Protein AF-A0A2R7KZQ7-F1 (afdb_monomer)

pLDDT: mean 85.77, std 11.42, range [44.75, 95.06]

Secondary structure (DSSP, 8-state):
-GGG-HHHHHHHHHHHHHHHHHHHHHHHH---HHHHT-GGGGTS-THHHHHHHHHHTT-HHHHHHHHHHHHHHHHHHHHHHTTSTTHHHHHHHHHHHHHHHHHHHHHHS-------

Solvent-accessible surface area (backbone atoms only — not comparable to full-atom values): 6361 Å² total; per-residue (Å²): 128,77,90,75,43,72,61,56,53,50,52,53,44,46,55,37,12,52,54,12,43,48,49,53,52,50,23,72,70,39,91,46,64,74,50,60,65,45,66,61,44,49,73,22,24,50,66,42,48,55,35,51,50,28,55,72,70,66,36,38,70,58,26,23,51,46,29,50,53,50,50,51,34,42,51,55,42,51,64,70,32,71,87,41,93,60,38,74,76,48,43,65,56,52,53,52,51,51,55,48,34,52,50,52,24,63,75,30,49,74,81,74,81,79,85,125

Sequence (116 aa):
VLAHNKIVDKIYLLILSLIGVFFVIVGFYSLHQELAMNYNVLLFSPLLLILIFFSIAKNKRWTYRFAVIHLIFLIVYTIFLINKAHFFIVLPMIITSGFVLVRVAIRNKKRIPIII

Nearest PDB structures (foldseek):
  7dgu-assembly1_A  TM=5.463E-01  e=4.644E+00  Escherichia coli 'BL21-Gold(DE3)pLysS AG'
  2w2u-assembly1_A  TM=5.395E-01  e=7.614E+00  Sulfolobus acidocaldarius

Foldseek 3Di:
DVVPDPVVLLVLLVVLLVVLVVLVVVLVVDPDVCSVPPLCCLLSPVLSVVLSVCVVVVPLVVVLVSLVVSLVSLVVSLVVCVPPPCNVVCVVSSVSSNVSSVVSNVVSPPPPPPPD

Structure (mmCIF, N/CA/C/O backbone):
data_AF-A0A2R7KZQ7-F1
#
_entry.id   AF-A0A2R7KZQ7-F1
#
loop_
_atom_site.group_PDB
_atom_site.id
_atom_site.type_symbol
_atom_site.label_atom_id
_atom_site.label_alt_id
_atom_site.label_comp_id
_atom_site.label_asym_id
_atom_site.label_entity_id
_atom_site.label_seq_id
_atom_site.pdbx_PDB_ins_code
_atom_site.Cartn_x
_atom_site.Cartn_y
_atom_site.Cartn_z
_atom_site.occupancy
_atom_site.B_iso_or_equiv
_atom_site.auth_seq_id
_atom_site.auth_comp_id
_atom_site.auth_asym_id
_atom_site.auth_atom_id
_atom_site.pdbx_PDB_model_num
ATOM 1 N N . VAL A 1 1 ? -0.247 17.314 13.247 1.00 44.75 1 VAL A N 1
ATOM 2 C CA . VAL A 1 1 ? -1.697 17.614 13.375 1.00 44.75 1 VAL A CA 1
ATOM 3 C C . VAL A 1 1 ? -2.544 16.939 12.283 1.00 44.75 1 VAL A C 1
ATOM 5 O O . VAL A 1 1 ? -3.496 16.263 12.644 1.00 44.75 1 VAL A O 1
ATOM 8 N N . LEU A 1 2 ? -2.186 16.980 10.985 1.00 48.19 2 LEU A N 1
ATOM 9 C CA . LEU A 1 2 ? -2.949 16.278 9.919 1.00 48.19 2 LEU A CA 1
ATOM 10 C C . LEU A 1 2 ? -2.869 14.739 9.967 1.00 48.19 2 LEU A C 1
ATOM 12 O O . LEU A 1 2 ? -3.821 14.039 9.626 1.00 48.19 2 LEU A O 1
ATOM 16 N N . ALA A 1 3 ? -1.735 14.209 10.424 1.00 51.59 3 ALA A N 1
ATOM 17 C CA . ALA A 1 3 ? -1.429 12.786 10.369 1.00 51.59 3 ALA A CA 1
ATOM 18 C C . ALA A 1 3 ? -2.272 11.902 11.302 1.00 51.59 3 ALA A C 1
ATOM 20 O O . ALA A 1 3 ? -1.956 10.731 11.377 1.00 51.59 3 ALA A O 1
ATOM 21 N N . HIS A 1 4 ? -3.282 12.384 12.035 1.00 59.12 4 HIS A N 1
ATOM 22 C CA . HIS A 1 4 ? -4.126 11.542 12.909 1.00 59.12 4 HIS A CA 1
ATOM 23 C C . HIS A 1 4 ? -5.526 11.271 12.326 1.00 59.12 4 HIS A C 1
ATOM 25 O O . HIS A 1 4 ? -6.317 10.519 12.900 1.00 59.12 4 HIS A O 1
ATOM 31 N N . ASN A 1 5 ? -5.867 11.882 11.187 1.00 77.81 5 ASN A N 1
ATOM 32 C CA . ASN A 1 5 ? -7.212 11.762 10.646 1.00 77.81 5 ASN A CA 1
ATOM 33 C C . ASN A 1 5 ? -7.405 10.424 9.914 1.00 77.81 5 ASN A C 1
ATOM 35 O O . ASN A 1 5 ? -6.773 10.136 8.901 1.00 77.81 5 ASN A O 1
ATOM 39 N N . LYS A 1 6 ? -8.365 9.632 10.404 1.00 82.25 6 LYS A N 1
ATOM 40 C CA . LYS A 1 6 ? -8.767 8.329 9.851 1.00 82.25 6 LYS A CA 1
ATOM 41 C C . LYS A 1 6 ? -9.199 8.419 8.384 1.00 82.25 6 LYS A C 1
ATOM 43 O O . LYS A 1 6 ? -9.187 7.404 7.696 1.00 82.25 6 LYS A O 1
ATOM 48 N N . ILE A 1 7 ? -9.650 9.595 7.945 1.00 87.44 7 ILE A N 1
ATOM 49 C CA . ILE A 1 7 ? -10.058 9.865 6.563 1.00 87.44 7 ILE A CA 1
ATOM 50 C C . ILE A 1 7 ? -8.827 9.969 5.661 1.00 87.44 7 ILE A C 1
ATOM 52 O O . ILE A 1 7 ? -8.819 9.363 4.597 1.00 87.44 7 ILE A O 1
ATOM 56 N N . VAL A 1 8 ? -7.770 10.653 6.111 1.00 88.62 8 VAL A N 1
ATOM 57 C CA . VAL A 1 8 ? -6.519 10.806 5.348 1.00 88.62 8 VAL A CA 1
ATOM 58 C C . VAL A 1 8 ? -5.881 9.442 5.096 1.00 88.62 8 VAL A C 1
ATOM 60 O O . VAL A 1 8 ? -5.535 9.143 3.959 1.00 88.62 8 VAL A O 1
ATOM 63 N N . ASP A 1 9 ? -5.837 8.574 6.114 1.00 89.25 9 ASP A N 1
ATOM 64 C CA . ASP A 1 9 ? -5.357 7.193 5.964 1.00 89.25 9 ASP A CA 1
ATOM 65 C C . ASP A 1 9 ? -6.150 6.433 4.878 1.00 89.25 9 ASP A C 1
ATOM 67 O O . ASP A 1 9 ? -5.574 5.721 4.060 1.00 89.25 9 ASP A O 1
ATOM 71 N N . LYS A 1 10 ? -7.481 6.594 4.837 1.00 90.56 10 LYS A N 1
ATOM 72 C CA . LYS A 1 10 ? -8.339 5.934 3.838 1.00 90.56 10 LYS A CA 1
ATOM 73 C C . LYS A 1 10 ? -8.135 6.494 2.432 1.00 90.56 10 LYS A C 1
ATOM 75 O O . LYS A 1 10 ? -8.087 5.709 1.494 1.00 90.56 10 LYS A O 1
ATOM 80 N N . ILE A 1 11 ? -8.021 7.816 2.289 1.00 92.81 11 ILE A N 1
ATOM 81 C CA . ILE A 1 11 ? -7.764 8.470 0.997 1.00 92.81 11 ILE A CA 1
ATOM 82 C C . ILE A 1 11 ? -6.402 8.032 0.456 1.00 92.81 11 ILE A C 1
ATOM 84 O O . ILE A 1 11 ? -6.301 7.666 -0.709 1.00 92.81 11 ILE A O 1
ATOM 88 N N . TYR A 1 12 ? -5.376 7.995 1.307 1.00 92.94 12 TYR A N 1
ATOM 89 C CA . TYR A 1 12 ? -4.050 7.512 0.931 1.00 92.94 12 TYR A CA 1
ATOM 90 C C . TYR A 1 12 ? -4.101 6.071 0.403 1.00 92.94 12 TYR A C 1
ATOM 92 O O . TYR A 1 12 ? -3.647 5.801 -0.707 1.00 92.94 12 TYR A O 1
ATOM 100 N N . LEU A 1 13 ? -4.723 5.157 1.158 1.00 93.00 13 LEU A N 1
ATOM 101 C CA . LEU A 1 13 ? -4.870 3.761 0.735 1.00 93.00 13 LEU A CA 1
ATOM 102 C C . LEU A 1 13 ? -5.707 3.630 -0.547 1.00 93.00 13 LEU A C 1
ATOM 104 O O . LEU A 1 13 ? -5.438 2.746 -1.356 1.00 93.00 13 LEU A O 1
ATOM 108 N N . LEU A 1 14 ? -6.703 4.502 -0.745 1.00 94.62 14 LEU A N 1
ATOM 109 C CA . LEU A 1 14 ? -7.526 4.520 -1.953 1.00 94.62 14 LEU A CA 1
ATOM 110 C C . LEU A 1 14 ? -6.689 4.889 -3.178 1.00 94.62 14 LEU A C 1
ATOM 112 O O . LEU A 1 14 ? -6.748 4.182 -4.178 1.00 94.62 14 LEU A O 1
ATOM 116 N N . ILE A 1 15 ? -5.881 5.948 -3.085 1.00 94.69 15 ILE A N 1
ATOM 117 C CA . ILE A 1 15 ? -4.990 6.378 -4.170 1.00 94.69 15 ILE A CA 1
ATOM 118 C C . ILE A 1 15 ? -4.014 5.251 -4.529 1.00 94.69 15 ILE A C 1
ATOM 120 O O . ILE A 1 15 ? -3.922 4.883 -5.698 1.00 94.69 15 ILE A O 1
ATOM 124 N N . LEU A 1 16 ? -3.352 4.644 -3.534 1.00 93.75 16 LEU A N 1
ATOM 125 C CA . LEU A 1 16 ? -2.449 3.508 -3.766 1.00 93.75 16 LEU A CA 1
ATOM 126 C C . LEU A 1 16 ? -3.164 2.337 -4.447 1.00 93.75 16 LEU A C 1
ATOM 128 O O . LEU A 1 16 ? -2.615 1.708 -5.351 1.00 93.75 16 LEU A O 1
ATOM 132 N N . SER A 1 17 ? -4.395 2.052 -4.026 1.00 93.69 17 SER A N 1
ATOM 133 C CA . SER A 1 17 ? -5.175 0.965 -4.597 1.00 93.69 17 SER A CA 1
ATOM 134 C C . SER A 1 17 ? -5.586 1.224 -6.044 1.00 93.69 17 SER A C 1
ATOM 136 O O . SER A 1 17 ? -5.586 0.286 -6.837 1.00 93.69 17 SER A O 1
ATOM 138 N N . LEU A 1 18 ? -5.954 2.460 -6.391 1.00 94.69 18 LEU A N 1
ATOM 139 C CA . LEU A 1 18 ? -6.321 2.829 -7.760 1.00 94.69 18 LEU A CA 1
ATOM 140 C C . LEU A 1 18 ? -5.112 2.748 -8.696 1.00 94.69 18 LEU A C 1
ATOM 142 O O . LEU A 1 18 ? -5.236 2.222 -9.799 1.00 94.69 18 LEU A O 1
ATOM 146 N N . ILE A 1 19 ? -3.934 3.177 -8.231 1.00 92.75 19 ILE A N 1
ATOM 147 C CA . ILE A 1 19 ? -2.668 2.990 -8.958 1.00 92.75 19 ILE A CA 1
ATOM 148 C C . ILE A 1 19 ? -2.387 1.495 -9.168 1.00 92.75 19 ILE A C 1
ATOM 150 O O . ILE A 1 19 ? -1.971 1.087 -10.248 1.00 92.75 19 ILE A O 1
ATOM 154 N N . GLY A 1 20 ? -2.670 0.659 -8.168 1.00 90.62 20 GLY A N 1
ATOM 155 C CA . GLY A 1 20 ? -2.527 -0.789 -8.294 1.00 90.62 20 GLY A CA 1
ATOM 156 C C . GLY A 1 20 ? -3.452 -1.410 -9.333 1.00 90.62 20 GLY A C 1
ATOM 157 O O . GLY A 1 20 ? -3.011 -2.210 -10.155 1.00 90.62 20 GLY A O 1
ATOM 158 N N . VAL A 1 21 ? -4.726 -1.010 -9.340 1.00 91.12 21 VAL A N 1
ATOM 159 C CA . VAL A 1 21 ? -5.684 -1.421 -10.379 1.00 91.12 21 VAL A CA 1
ATOM 160 C C . VAL A 1 21 ? -5.189 -0.991 -11.759 1.00 91.12 21 VAL A C 1
ATOM 162 O O . VAL A 1 21 ? -5.204 -1.799 -12.684 1.00 91.12 21 VAL A O 1
ATOM 165 N N . PHE A 1 22 ? -4.685 0.239 -11.886 1.00 90.25 22 PHE A N 1
ATOM 166 C CA . PHE A 1 22 ? -4.082 0.723 -13.124 1.00 90.25 22 PHE A CA 1
ATOM 167 C C . PHE A 1 22 ? -2.905 -0.157 -13.571 1.00 90.25 22 PHE A C 1
ATOM 169 O O . PHE A 1 22 ? -2.896 -0.604 -14.714 1.00 90.25 22 PHE A O 1
ATOM 176 N N . PHE A 1 23 ? -1.961 -0.490 -12.684 1.00 86.69 23 PHE A N 1
ATOM 177 C CA . PHE A 1 23 ? -0.840 -1.369 -13.038 1.00 86.69 23 PHE A CA 1
ATOM 178 C C . PHE A 1 23 ? -1.276 -2.762 -13.471 1.00 86.69 23 PHE A C 1
ATOM 180 O O . PHE A 1 23 ? -0.698 -3.300 -14.409 1.00 86.69 23 PHE A O 1
ATOM 187 N N . VAL A 1 24 ? -2.302 -3.331 -12.840 1.00 86.19 24 VAL A N 1
ATOM 188 C CA . VAL A 1 24 ? -2.835 -4.631 -13.256 1.00 86.19 24 VAL A CA 1
ATOM 189 C C . VAL A 1 24 ? -3.468 -4.537 -14.645 1.00 86.19 24 VAL A C 1
ATOM 191 O O . VAL A 1 24 ? -3.151 -5.349 -15.507 1.00 86.19 24 VAL A O 1
ATOM 194 N N . ILE A 1 25 ? -4.304 -3.526 -14.899 1.00 87.69 25 ILE A N 1
ATOM 195 C CA . ILE A 1 25 ? -4.963 -3.342 -16.202 1.00 87.69 25 ILE A CA 1
ATOM 196 C C . ILE A 1 25 ? -3.928 -3.145 -17.312 1.00 87.69 25 ILE A C 1
ATOM 198 O O . ILE A 1 25 ? -3.974 -3.843 -18.323 1.00 87.69 25 ILE A O 1
ATOM 202 N N . VAL A 1 26 ? -2.976 -2.227 -17.127 1.00 85.88 26 VAL A N 1
ATOM 203 C CA . VAL A 1 26 ? -1.954 -1.960 -18.147 1.00 85.88 26 VAL A CA 1
ATOM 204 C C . VAL A 1 26 ? -0.979 -3.134 -18.262 1.00 85.88 26 VAL A C 1
ATOM 206 O O . VAL A 1 26 ? -0.509 -3.411 -19.356 1.00 85.88 26 VAL A O 1
ATOM 209 N N . GLY A 1 27 ? -0.719 -3.874 -17.183 1.00 82.50 27 GLY A N 1
ATOM 210 C CA . GLY A 1 27 ? 0.082 -5.100 -17.217 1.00 82.50 27 GLY A CA 1
ATOM 211 C C . GLY A 1 27 ? -0.545 -6.220 -18.049 1.00 82.50 27 GLY A C 1
ATOM 212 O O . GLY A 1 27 ? 0.179 -6.943 -18.722 1.00 82.50 27 GLY A O 1
ATOM 213 N N . PHE A 1 28 ? -1.876 -6.341 -18.049 1.00 81.31 28 PHE A N 1
ATOM 214 C CA . PHE A 1 28 ? -2.586 -7.276 -18.930 1.00 81.31 28 PHE A CA 1
ATOM 215 C C . PHE A 1 28 ? -2.732 -6.757 -20.363 1.00 81.31 28 PHE A C 1
ATOM 217 O O . PHE A 1 28 ? -2.736 -7.548 -21.301 1.00 81.31 28 PHE A O 1
ATOM 224 N N . TYR A 1 29 ? -2.877 -5.442 -20.535 1.00 80.88 29 TYR A N 1
ATOM 225 C CA . TYR A 1 29 ? -3.042 -4.822 -21.850 1.00 80.88 29 TYR A CA 1
ATOM 226 C C . TYR A 1 29 ? -1.725 -4.748 -22.637 1.00 80.88 29 TYR A C 1
ATOM 228 O O . TYR A 1 29 ? -1.701 -4.977 -23.845 1.00 80.88 29 TYR A O 1
ATOM 236 N N . SER A 1 30 ? -0.621 -4.437 -21.961 1.00 75.38 30 SER A N 1
ATOM 237 C CA . SER A 1 30 ? 0.700 -4.339 -22.572 1.00 75.38 30 SER A CA 1
ATOM 238 C C . SER A 1 30 ? 1.377 -5.703 -22.600 1.00 75.38 30 SER A C 1
ATOM 240 O O . SER A 1 30 ? 1.724 -6.251 -21.560 1.00 75.38 30 SER A O 1
ATOM 242 N N . LEU A 1 31 ? 1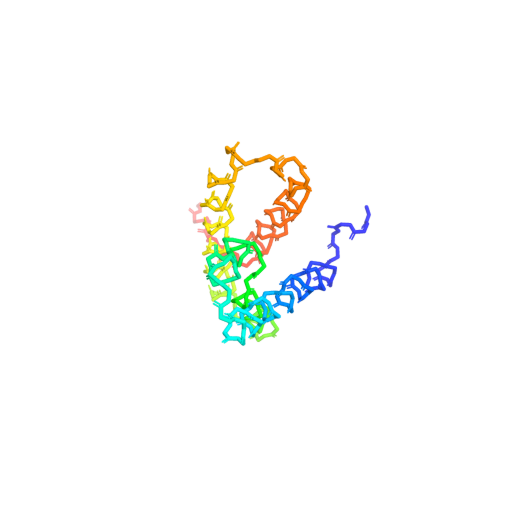.710 -6.192 -23.796 1.00 70.69 31 LEU A N 1
ATOM 243 C CA . LEU A 1 31 ? 2.560 -7.379 -24.009 1.00 70.69 31 LEU A CA 1
ATOM 244 C C . LEU A 1 31 ? 4.028 -7.170 -23.565 1.00 70.69 31 LEU A C 1
ATOM 246 O O . LEU A 1 31 ? 4.898 -7.993 -23.843 1.00 70.69 31 LEU A O 1
ATOM 250 N N . HIS A 1 32 ? 4.330 -6.060 -22.887 1.00 75.44 32 HIS A N 1
ATOM 251 C CA . HIS A 1 32 ? 5.661 -5.739 -22.397 1.00 75.44 32 HIS A CA 1
ATOM 252 C C . HIS A 1 32 ? 5.936 -6.472 -21.086 1.00 75.44 32 HIS A C 1
ATOM 254 O O . HIS A 1 32 ? 5.335 -6.190 -20.048 1.00 75.44 32 HIS A O 1
ATOM 260 N N . GLN A 1 33 ? 6.919 -7.368 -21.126 1.00 70.56 33 GLN A N 1
ATOM 261 C CA . GLN A 1 33 ? 7.341 -8.172 -19.980 1.00 70.56 33 GLN A CA 1
ATOM 262 C C . GLN A 1 33 ? 7.774 -7.321 -18.773 1.00 70.56 33 GLN A C 1
ATOM 264 O O . GLN A 1 33 ? 7.611 -7.743 -17.629 1.00 70.56 33 GLN A O 1
ATOM 269 N N . GLU A 1 34 ? 8.251 -6.098 -19.019 1.00 70.38 34 GLU A N 1
ATOM 270 C CA . GLU A 1 34 ? 8.598 -5.121 -17.980 1.00 70.38 34 GLU A CA 1
ATOM 271 C C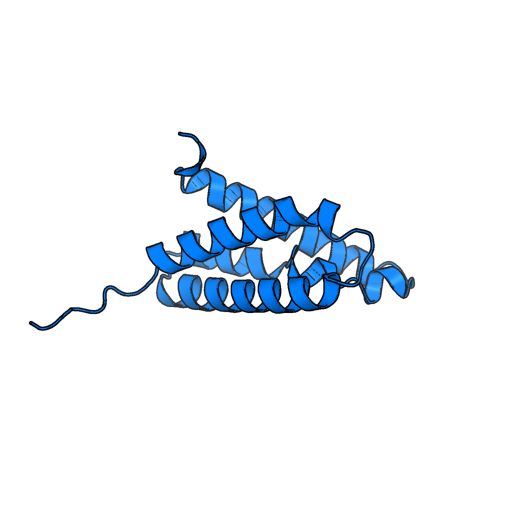 . GLU A 1 34 ? 7.388 -4.665 -17.154 1.00 70.38 34 GLU A C 1
ATOM 273 O O . GLU A 1 34 ? 7.510 -4.440 -15.950 1.00 70.38 34 GLU A O 1
ATOM 278 N N . LEU A 1 35 ? 6.207 -4.573 -17.772 1.00 66.44 35 LEU A N 1
ATOM 279 C CA . LEU A 1 35 ? 4.970 -4.241 -17.068 1.00 66.44 35 LEU A CA 1
ATOM 280 C C . LEU A 1 35 ? 4.351 -5.465 -16.391 1.00 66.44 35 LEU A C 1
ATOM 282 O O . LEU A 1 35 ? 3.834 -5.344 -15.281 1.00 66.44 35 LEU A O 1
ATOM 286 N N . ALA A 1 36 ? 4.442 -6.638 -17.021 1.00 67.38 36 ALA A N 1
ATOM 287 C CA . ALA A 1 36 ? 3.947 -7.887 -16.443 1.00 67.38 36 ALA A CA 1
ATOM 288 C C . ALA A 1 36 ? 4.709 -8.280 -15.161 1.00 67.38 36 ALA A C 1
ATOM 290 O O . ALA A 1 36 ? 4.113 -8.787 -14.213 1.00 67.38 36 ALA A O 1
ATOM 291 N N . MET A 1 37 ? 6.014 -7.991 -15.096 1.00 73.06 37 MET A N 1
ATOM 292 C CA . MET A 1 37 ? 6.882 -8.285 -13.945 1.00 73.06 37 MET A CA 1
ATOM 293 C C . MET A 1 37 ? 7.077 -7.080 -13.012 1.00 73.06 37 MET A C 1
ATOM 295 O O . MET A 1 37 ? 8.113 -6.938 -12.354 1.00 73.06 37 MET A O 1
ATOM 299 N N . ASN A 1 38 ? 6.081 -6.197 -12.932 1.00 84.62 38 ASN A N 1
ATOM 300 C CA . ASN A 1 38 ? 6.153 -5.006 -12.098 1.00 84.62 38 ASN A CA 1
ATOM 301 C C . ASN A 1 38 ? 5.945 -5.339 -10.608 1.00 84.62 38 ASN A C 1
ATOM 303 O O . ASN A 1 38 ? 4.827 -5.403 -10.096 1.00 84.62 38 ASN A O 1
ATOM 307 N N . TYR A 1 39 ? 7.046 -5.486 -9.873 1.00 86.12 39 TYR A N 1
A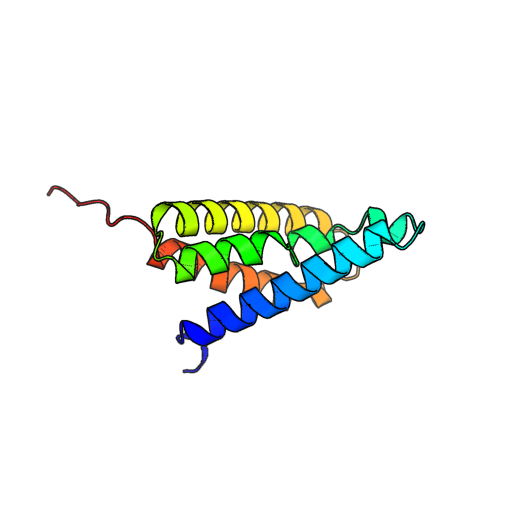TOM 308 C CA . TYR A 1 39 ? 7.035 -5.731 -8.426 1.00 86.12 39 TYR A CA 1
ATOM 309 C C . TYR A 1 39 ? 6.462 -4.562 -7.602 1.00 86.12 39 TYR A C 1
ATOM 311 O O . TYR A 1 39 ? 6.114 -4.760 -6.436 1.00 86.12 39 TYR A O 1
ATOM 319 N N . ASN A 1 40 ? 6.279 -3.366 -8.184 1.00 89.44 40 ASN A N 1
ATOM 320 C CA . ASN A 1 40 ? 5.606 -2.248 -7.511 1.00 89.44 40 ASN A CA 1
ATOM 321 C C . ASN A 1 40 ? 4.129 -2.543 -7.206 1.00 89.44 40 ASN A C 1
ATOM 323 O O . ASN A 1 40 ? 3.553 -1.879 -6.346 1.00 89.44 40 ASN A O 1
ATOM 327 N N . VAL A 1 41 ? 3.531 -3.574 -7.818 1.00 87.44 41 VAL A N 1
ATOM 328 C CA . VAL A 1 41 ? 2.178 -4.066 -7.491 1.00 87.44 41 VAL A CA 1
ATOM 329 C C . VAL A 1 41 ? 2.055 -4.525 -6.025 1.00 87.44 41 VAL A C 1
ATOM 331 O O . VAL A 1 41 ? 0.961 -4.516 -5.464 1.00 87.44 41 VAL A O 1
ATOM 334 N N . LEU A 1 42 ? 3.162 -4.879 -5.358 1.00 89.38 42 LEU A N 1
ATOM 335 C CA . LEU A 1 42 ? 3.151 -5.200 -3.923 1.00 89.38 42 LEU A CA 1
ATOM 336 C C . LEU A 1 42 ? 2.926 -3.962 -3.039 1.00 89.38 42 LEU A C 1
ATOM 338 O O . LEU A 1 42 ? 2.267 -4.064 -2.004 1.00 89.38 42 LEU A O 1
ATOM 342 N N . LEU A 1 43 ? 3.452 -2.803 -3.449 1.00 90.94 43 LEU A N 1
ATOM 343 C CA . LEU A 1 43 ? 3.240 -1.518 -2.777 1.00 90.94 43 LEU A CA 1
ATOM 344 C C . LEU A 1 43 ? 1.889 -0.909 -3.183 1.00 90.94 43 LEU A C 1
ATOM 346 O O . LEU A 1 43 ? 1.081 -0.539 -2.333 1.00 90.94 43 LEU A O 1
ATOM 350 N N . PHE A 1 44 ? 1.628 -0.853 -4.488 1.00 91.06 44 PHE A N 1
ATOM 351 C CA . PHE A 1 44 ? 0.385 -0.377 -5.087 1.00 91.06 44 PHE A CA 1
ATOM 352 C C . PHE A 1 44 ? -0.500 -1.579 -5.409 1.00 91.06 44 PHE A C 1
ATOM 354 O O . PHE A 1 44 ? -0.578 -2.018 -6.554 1.00 91.06 44 PHE A O 1
ATOM 361 N N . SER A 1 45 ? -1.126 -2.164 -4.388 1.00 89.38 45 SER A N 1
ATOM 362 C CA . SER A 1 45 ? -1.908 -3.387 -4.575 1.00 89.38 45 SER A CA 1
ATOM 363 C C . SER A 1 45 ? -3.402 -3.095 -4.741 1.00 89.38 45 SER A C 1
ATOM 365 O O . SER A 1 45 ? -3.970 -2.392 -3.900 1.00 89.38 45 SER A O 1
ATOM 367 N N . PRO A 1 46 ? -4.100 -3.696 -5.729 1.00 88.75 46 PRO A N 1
ATOM 368 C CA . PRO A 1 46 ? -5.565 -3.641 -5.800 1.00 88.75 46 PRO A CA 1
ATOM 369 C C . PRO A 1 46 ? -6.235 -4.300 -4.580 1.00 88.75 46 PRO A C 1
ATOM 371 O O . PRO A 1 46 ? -7.390 -4.016 -4.270 1.00 88.75 46 PRO A O 1
ATOM 374 N N . LEU A 1 47 ? -5.513 -5.146 -3.835 1.00 90.81 47 LEU A N 1
ATOM 375 C CA . LEU A 1 47 ? -6.001 -5.752 -2.595 1.00 90.81 47 LEU A CA 1
ATOM 376 C C . LEU A 1 47 ? -6.214 -4.714 -1.476 1.00 90.81 47 LEU A C 1
ATOM 378 O O . LEU A 1 47 ? -6.973 -4.971 -0.535 1.00 90.81 47 LEU A O 1
ATOM 382 N N . LEU A 1 48 ? -5.612 -3.525 -1.578 1.00 91.00 48 L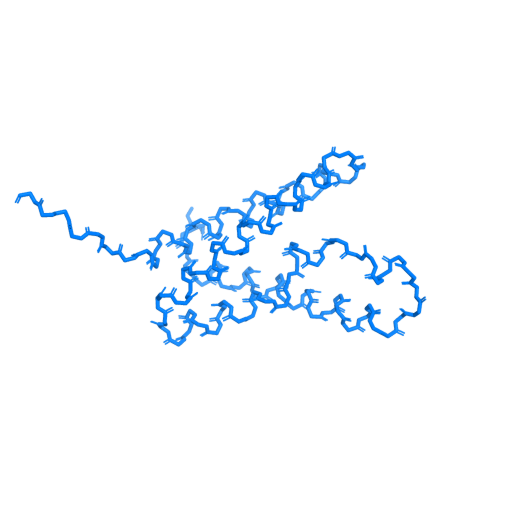EU A N 1
ATOM 383 C CA . LEU A 1 48 ? -5.876 -2.417 -0.660 1.00 91.00 48 LEU A CA 1
ATOM 384 C C . LEU A 1 48 ? -7.329 -1.927 -0.767 1.00 91.00 48 LEU A C 1
ATOM 386 O O . LEU A 1 48 ? -7.903 -1.515 0.242 1.00 91.00 48 LEU A O 1
ATOM 390 N N . LEU A 1 49 ? -7.970 -2.056 -1.933 1.00 92.06 49 LEU A N 1
ATOM 391 C CA . LEU A 1 49 ? -9.387 -1.731 -2.127 1.00 92.06 49 LEU A CA 1
ATOM 392 C C . LEU A 1 49 ? -10.278 -2.630 -1.266 1.00 92.06 49 LEU A C 1
ATOM 394 O O . LEU A 1 49 ? -11.210 -2.157 -0.615 1.00 92.06 49 LEU A O 1
ATOM 398 N N . ILE A 1 50 ? -9.933 -3.917 -1.188 1.00 91.94 50 ILE A N 1
ATOM 399 C CA . ILE A 1 50 ? -10.619 -4.902 -0.344 1.00 91.94 50 ILE A CA 1
ATOM 400 C C . ILE A 1 50 ? -10.450 -4.544 1.141 1.00 91.94 50 ILE A C 1
ATOM 402 O O . ILE A 1 50 ? -11.405 -4.606 1.919 1.00 91.94 50 ILE A O 1
ATOM 406 N N . LEU A 1 51 ? -9.254 -4.106 1.548 1.00 92.00 51 LEU A N 1
ATOM 407 C CA . LEU A 1 51 ? -9.003 -3.625 2.910 1.00 92.00 51 LEU A CA 1
ATOM 408 C C . LEU A 1 51 ? -9.878 -2.406 3.246 1.00 92.00 51 LEU A C 1
ATOM 410 O O . LEU A 1 51 ? -10.470 -2.352 4.330 1.00 92.00 51 LEU A O 1
ATOM 414 N N . ILE A 1 52 ? -10.000 -1.445 2.325 1.00 91.69 52 ILE A N 1
ATOM 415 C CA . ILE A 1 52 ? -10.865 -0.268 2.494 1.00 91.69 52 ILE A CA 1
ATOM 416 C C . ILE A 1 52 ? -12.332 -0.691 2.596 1.00 91.69 52 ILE A C 1
ATOM 418 O O . ILE A 1 52 ? -13.033 -0.223 3.496 1.00 91.69 52 ILE A O 1
ATOM 422 N N . PHE A 1 53 ? -12.782 -1.617 1.747 1.00 92.44 53 PHE A N 1
ATOM 423 C CA . PHE A 1 53 ? -14.137 -2.161 1.789 1.00 92.44 53 PHE A CA 1
ATOM 424 C C . PHE A 1 53 ? -14.458 -2.777 3.159 1.00 92.44 53 PHE A C 1
ATOM 426 O O . PHE A 1 53 ? -15.452 -2.403 3.783 1.00 92.44 53 PHE A O 1
ATOM 433 N N . PHE A 1 54 ? -13.582 -3.630 3.704 1.00 90.81 54 PHE A N 1
ATOM 434 C CA . PHE A 1 54 ? -13.783 -4.202 5.043 1.00 90.81 54 PHE A CA 1
ATOM 435 C C . PHE A 1 54 ? -13.768 -3.158 6.163 1.00 90.81 54 PHE A C 1
ATOM 437 O O . PHE A 1 54 ? -14.512 -3.290 7.140 1.00 90.81 54 PHE A O 1
ATOM 444 N N . SER A 1 55 ? -12.966 -2.102 6.007 1.00 87.94 55 SER A N 1
ATOM 445 C CA . SER A 1 55 ? -12.923 -0.970 6.935 1.00 87.94 55 SER A CA 1
ATOM 446 C C . SER A 1 55 ? -14.239 -0.179 6.936 1.00 87.94 55 SER A C 1
ATOM 448 O O . SER A 1 55 ? -14.704 0.247 7.997 1.00 87.94 55 SER A O 1
ATOM 450 N N . ILE A 1 56 ? -14.879 -0.012 5.771 1.00 88.62 56 ILE A N 1
ATOM 451 C CA . ILE A 1 56 ? -16.199 0.628 5.630 1.00 88.62 56 ILE A CA 1
ATOM 452 C C . ILE A 1 56 ? -17.308 -0.290 6.157 1.00 88.62 56 ILE A C 1
ATOM 454 O O . ILE A 1 56 ? -18.150 0.163 6.930 1.00 88.62 56 ILE A O 1
ATOM 458 N N . ALA A 1 57 ? -17.243 -1.590 5.858 1.00 90.25 57 ALA A N 1
ATOM 459 C CA . ALA A 1 57 ? -18.155 -2.618 6.367 1.00 90.25 57 ALA A CA 1
ATOM 460 C C . ALA A 1 57 ? -17.999 -2.897 7.880 1.00 90.25 57 ALA A C 1
ATOM 462 O O . ALA A 1 57 ? -18.615 -3.818 8.415 1.00 90.25 57 ALA A O 1
ATOM 463 N N . LYS A 1 58 ? -17.157 -2.125 8.588 1.00 86.69 58 LYS A N 1
ATOM 464 C CA . LYS A 1 58 ? -16.865 -2.235 10.031 1.00 86.69 58 LYS A CA 1
ATOM 465 C C . LYS A 1 58 ? -16.376 -3.627 10.463 1.00 86.69 58 LYS A C 1
ATOM 467 O O . LYS A 1 58 ? -16.429 -3.972 11.647 1.00 86.69 58 LYS A O 1
ATOM 472 N N . ASN A 1 59 ? -15.830 -4.417 9.538 1.00 89.75 59 ASN A N 1
ATOM 4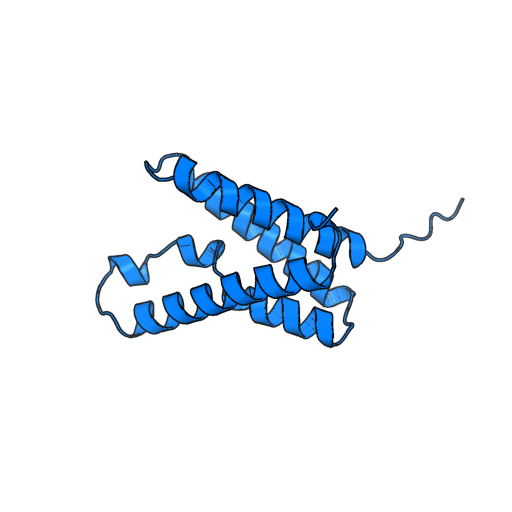73 C CA . ASN A 1 59 ? -15.366 -5.770 9.810 1.00 89.75 59 ASN A CA 1
ATOM 474 C C . ASN A 1 59 ? -13.934 -5.761 10.363 1.00 89.75 59 ASN A C 1
ATOM 476 O O . ASN A 1 59 ? -12.949 -5.927 9.636 1.00 89.75 59 ASN A O 1
ATOM 480 N N . LYS A 1 60 ? -13.809 -5.564 11.681 1.00 87.69 60 LYS A N 1
ATOM 481 C CA . LYS A 1 60 ? -12.509 -5.409 12.360 1.00 87.69 60 LYS A CA 1
ATOM 482 C C . LYS A 1 60 ? -11.578 -6.613 12.165 1.00 87.69 60 LYS A C 1
ATOM 484 O O . LYS A 1 60 ? -10.380 -6.428 11.969 1.00 87.69 60 LYS A O 1
ATOM 489 N N . ARG A 1 61 ? -12.118 -7.843 12.174 1.00 88.81 61 ARG A N 1
ATOM 490 C CA . ARG A 1 61 ? -11.327 -9.084 12.045 1.00 88.81 61 ARG A CA 1
ATOM 491 C C . ARG A 1 61 ? -10.628 -9.164 10.690 1.00 88.81 61 ARG A C 1
ATOM 493 O O . ARG A 1 61 ? -9.433 -9.447 10.638 1.00 88.81 61 ARG A O 1
ATOM 500 N N . TRP A 1 62 ? -11.367 -8.916 9.612 1.00 89.25 62 TRP A N 1
ATOM 501 C CA . TRP A 1 62 ? -10.824 -8.976 8.257 1.00 89.25 62 TRP A CA 1
ATOM 502 C C . TRP A 1 62 ? -9.965 -7.758 7.929 1.00 89.25 62 TRP A C 1
ATOM 504 O O . TRP A 1 62 ? -8.896 -7.931 7.354 1.00 89.25 62 TRP A O 1
ATOM 514 N N . THR A 1 63 ? -10.338 -6.566 8.407 1.00 91.50 63 THR A N 1
ATOM 515 C CA . THR A 1 63 ? -9.503 -5.359 8.269 1.00 91.50 63 THR A CA 1
ATOM 516 C C . THR A 1 63 ? -8.115 -5.569 8.879 1.00 91.50 63 THR A C 1
ATOM 518 O O . THR A 1 63 ? -7.111 -5.247 8.252 1.00 91.50 63 THR A O 1
ATOM 521 N N . TYR A 1 64 ? -8.038 -6.166 10.076 1.00 91.38 64 TYR A N 1
ATOM 522 C CA . TYR A 1 64 ? -6.763 -6.500 10.716 1.00 91.38 64 TYR A CA 1
ATOM 523 C C . TYR A 1 64 ? -5.950 -7.513 9.901 1.00 91.38 64 TYR A C 1
ATOM 525 O O . TYR A 1 64 ? -4.778 -7.275 9.626 1.00 91.38 64 TYR A O 1
ATOM 533 N N . ARG A 1 65 ? -6.567 -8.630 9.488 1.00 91.69 65 ARG A N 1
ATOM 534 C CA . ARG A 1 65 ? -5.880 -9.679 8.714 1.00 91.69 65 ARG A CA 1
ATOM 535 C C . ARG A 1 65 ? -5.311 -9.137 7.404 1.00 91.69 65 ARG A C 1
ATOM 537 O O . ARG A 1 65 ? -4.142 -9.365 7.121 1.00 91.69 65 ARG A O 1
ATOM 544 N N . PHE A 1 66 ? -6.106 -8.381 6.649 1.00 93.19 66 PHE A N 1
ATOM 545 C CA . PHE A 1 66 ? -5.662 -7.781 5.391 1.00 93.19 66 PHE A CA 1
ATOM 546 C C . PHE A 1 66 ? -4.583 -6.716 5.594 1.00 93.19 66 PHE A C 1
ATOM 548 O O . PHE A 1 66 ? -3.666 -6.642 4.780 1.00 93.19 66 PHE A O 1
ATOM 555 N N . ALA A 1 67 ? -4.652 -5.926 6.671 1.00 93.19 67 ALA A N 1
ATOM 556 C CA . ALA A 1 67 ? -3.602 -4.962 6.995 1.00 93.19 67 ALA A CA 1
ATOM 557 C C . ALA A 1 67 ? -2.266 -5.659 7.293 1.00 93.19 67 ALA A C 1
ATOM 559 O O . ALA A 1 67 ? -1.235 -5.228 6.792 1.00 93.19 67 ALA A O 1
ATOM 560 N N . VAL A 1 68 ? -2.286 -6.762 8.051 1.00 93.62 68 VAL A N 1
ATOM 561 C CA . VAL A 1 68 ? -1.081 -7.560 8.335 1.00 93.62 68 VAL A CA 1
ATOM 562 C C . VAL A 1 68 ? -0.532 -8.214 7.066 1.00 93.62 68 VAL A C 1
ATOM 564 O O . VAL A 1 68 ? 0.671 -8.154 6.840 1.00 93.62 68 VAL A O 1
ATOM 567 N N . ILE A 1 69 ? -1.390 -8.777 6.210 1.00 94.31 69 ILE A N 1
ATOM 568 C CA . ILE A 1 69 ? -0.966 -9.355 4.922 1.00 94.31 69 ILE A CA 1
ATOM 569 C C . ILE A 1 69 ? -0.263 -8.300 4.055 1.00 94.31 69 ILE A C 1
ATOM 571 O O . ILE A 1 69 ? 0.824 -8.555 3.546 1.00 94.31 69 ILE A O 1
ATOM 575 N N . HIS A 1 70 ? -0.822 -7.092 3.940 1.00 94.25 70 HIS A N 1
ATOM 576 C CA . HIS A 1 70 ? -0.175 -6.014 3.182 1.00 94.25 70 HIS A CA 1
ATOM 577 C C . HIS A 1 70 ? 1.127 -5.537 3.816 1.00 94.25 70 HIS A C 1
ATOM 579 O O . HIS A 1 70 ? 2.044 -5.134 3.110 1.00 94.25 70 HIS A O 1
ATOM 585 N N . LEU A 1 71 ? 1.237 -5.602 5.140 1.00 94.75 71 LEU A N 1
ATOM 586 C CA . LEU A 1 71 ? 2.475 -5.276 5.835 1.00 94.75 71 LEU A CA 1
ATOM 587 C C . LEU A 1 71 ? 3.571 -6.308 5.523 1.00 94.75 71 LEU A C 1
ATOM 589 O O . LEU A 1 71 ? 4.721 -5.930 5.322 1.00 94.75 71 LEU A O 1
ATOM 593 N N . ILE A 1 72 ? 3.212 -7.589 5.380 1.00 95.06 72 ILE A N 1
ATOM 594 C CA . ILE A 1 72 ? 4.125 -8.631 4.886 1.00 95.06 72 ILE A CA 1
ATOM 595 C C . ILE A 1 72 ? 4.540 -8.339 3.438 1.00 95.06 72 ILE A C 1
ATOM 597 O O . ILE A 1 72 ? 5.730 -8.386 3.135 1.00 95.06 72 ILE A O 1
ATOM 601 N N . PHE A 1 73 ? 3.604 -7.973 2.555 1.00 94.12 73 PHE A N 1
ATOM 602 C CA . PHE A 1 73 ? 3.940 -7.579 1.179 1.00 94.12 73 PHE A CA 1
ATOM 603 C C . PHE A 1 73 ? 4.884 -6.381 1.128 1.00 94.12 73 PHE A C 1
ATOM 605 O O . PHE A 1 73 ? 5.827 -6.391 0.343 1.00 94.12 73 PHE A O 1
ATOM 612 N N . LEU A 1 74 ? 4.689 -5.394 2.003 1.00 94.56 74 LEU A N 1
ATOM 613 C CA . LEU A 1 74 ? 5.572 -4.239 2.109 1.00 94.56 74 LEU A CA 1
ATOM 614 C C . LEU A 1 74 ? 6.996 -4.640 2.528 1.00 94.56 74 LEU A C 1
ATOM 616 O O . LEU A 1 74 ? 7.964 -4.108 1.988 1.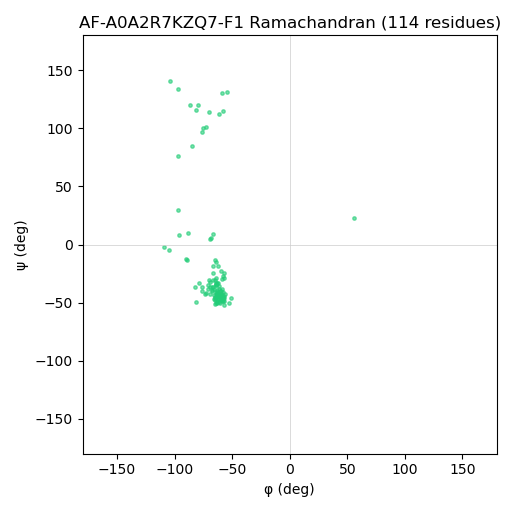00 94.56 74 LEU A O 1
ATOM 620 N N . ILE A 1 75 ? 7.137 -5.598 3.450 1.00 94.94 75 ILE A N 1
ATOM 621 C CA . ILE A 1 75 ? 8.442 -6.139 3.859 1.00 94.94 75 ILE A CA 1
ATOM 622 C C . ILE A 1 75 ? 9.111 -6.858 2.684 1.00 94.94 75 ILE A C 1
ATOM 624 O O . ILE A 1 75 ? 10.250 -6.541 2.350 1.00 94.94 75 ILE A O 1
ATOM 628 N N . VAL A 1 76 ? 8.397 -7.775 2.023 1.00 94.25 76 VAL A N 1
ATOM 629 C CA . VAL A 1 76 ? 8.916 -8.520 0.860 1.00 94.25 76 VAL A CA 1
ATOM 630 C C . VAL A 1 76 ? 9.341 -7.562 -0.255 1.00 94.25 76 VAL A C 1
ATOM 632 O O . VAL A 1 76 ? 10.438 -7.689 -0.795 1.00 94.25 76 VAL A O 1
ATOM 635 N N . TYR A 1 77 ? 8.512 -6.560 -0.547 1.00 92.94 77 TYR A N 1
ATOM 636 C CA . TYR A 1 77 ? 8.809 -5.503 -1.508 1.00 92.94 77 TYR A CA 1
ATOM 637 C C . TYR A 1 77 ? 10.081 -4.733 -1.138 1.00 92.94 77 TYR A C 1
ATOM 639 O O . TYR A 1 77 ? 10.958 -4.557 -1.977 1.00 92.94 77 TYR A O 1
ATOM 647 N N . THR A 1 78 ? 10.223 -4.327 0.125 1.00 92.69 78 THR A N 1
ATOM 648 C CA . THR A 1 78 ? 11.399 -3.584 0.604 1.00 92.69 78 THR A CA 1
ATOM 649 C C . THR A 1 78 ? 12.682 -4.406 0.461 1.00 92.69 78 THR A C 1
ATOM 651 O O . THR A 1 78 ? 13.690 -3.879 -0.005 1.00 92.69 78 THR A O 1
ATOM 654 N N . ILE A 1 79 ? 12.642 -5.702 0.799 1.00 93.44 79 ILE A N 1
ATOM 655 C CA . ILE A 1 79 ? 13.785 -6.617 0.637 1.00 93.44 79 ILE A CA 1
ATOM 656 C C . ILE A 1 79 ? 14.171 -6.736 -0.840 1.00 93.44 79 ILE A C 1
ATOM 658 O O . ILE A 1 79 ? 15.349 -6.652 -1.177 1.00 93.44 79 ILE A O 1
ATOM 662 N N . PHE A 1 80 ? 13.191 -6.891 -1.733 1.00 90.31 80 PHE A N 1
ATOM 663 C CA . PHE A 1 80 ? 13.448 -7.005 -3.169 1.00 90.31 80 PHE A CA 1
ATOM 664 C C . PHE A 1 80 ? 14.092 -5.739 -3.756 1.00 90.31 80 PHE A C 1
ATOM 666 O O . PHE A 1 80 ? 14.900 -5.802 -4.684 1.00 90.31 80 PHE A O 1
ATOM 673 N N . LEU A 1 81 ? 13.739 -4.579 -3.203 1.00 90.75 81 LEU A N 1
ATOM 674 C CA . LEU A 1 81 ? 14.116 -3.279 -3.740 1.00 90.75 81 LEU A CA 1
ATOM 675 C C . LEU A 1 81 ? 15.441 -2.747 -3.176 1.00 90.75 81 LEU A C 1
ATOM 677 O O . LEU A 1 81 ? 16.002 -1.828 -3.760 1.00 90.75 81 LEU A O 1
ATOM 681 N N . ILE A 1 82 ? 15.987 -3.344 -2.110 1.00 88.94 82 ILE A N 1
ATOM 682 C CA . ILE A 1 82 ? 17.213 -2.866 -1.441 1.00 88.94 82 ILE A CA 1
ATOM 683 C C . ILE A 1 82 ? 18.428 -2.778 -2.381 1.00 88.94 82 ILE A C 1
ATOM 685 O O . ILE A 1 82 ? 19.282 -1.915 -2.216 1.00 88.94 82 ILE A O 1
ATOM 689 N N . ASN A 1 83 ? 18.464 -3.627 -3.414 1.00 86.94 83 ASN A N 1
ATOM 690 C CA . ASN A 1 83 ? 19.529 -3.673 -4.420 1.00 86.94 83 ASN A CA 1
ATOM 691 C C . ASN A 1 83 ? 19.194 -2.880 -5.700 1.00 86.94 83 ASN A C 1
ATOM 693 O O . ASN A 1 83 ? 19.892 -3.004 -6.706 1.00 86.94 83 ASN A O 1
ATOM 697 N N . LYS A 1 84 ? 18.098 -2.111 -5.720 1.00 87.38 84 LYS A N 1
ATOM 698 C CA . LYS A 1 84 ? 17.644 -1.357 -6.898 1.00 87.38 84 LYS A CA 1
ATOM 699 C C . LYS A 1 84 ? 17.964 0.130 -6.754 1.00 87.38 84 LYS A C 1
ATOM 701 O O . LYS A 1 84 ? 17.759 0.728 -5.704 1.00 87.38 84 LYS A O 1
ATOM 706 N N . 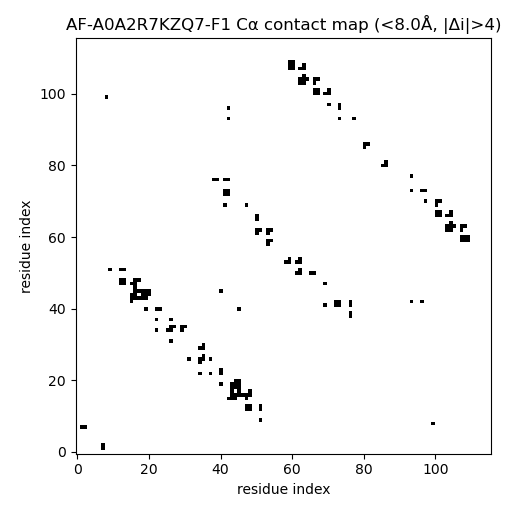ALA A 1 85 ? 18.377 0.759 -7.855 1.00 87.25 85 ALA A N 1
ATOM 707 C CA . ALA A 1 85 ? 18.795 2.165 -7.877 1.00 87.25 85 ALA A CA 1
ATOM 708 C C . ALA A 1 85 ? 17.711 3.157 -7.402 1.00 87.25 85 ALA A C 1
ATOM 710 O O . ALA A 1 85 ? 18.023 4.196 -6.831 1.00 87.25 85 ALA A O 1
ATOM 711 N N . HIS A 1 86 ? 16.431 2.833 -7.595 1.00 85.88 86 HIS A N 1
ATOM 712 C CA . HIS A 1 86 ? 15.304 3.689 -7.204 1.00 85.88 86 HIS A CA 1
ATOM 713 C C . HIS A 1 86 ? 14.823 3.462 -5.759 1.00 85.88 86 HIS A C 1
ATOM 715 O O . HIS A 1 86 ? 13.794 4.014 -5.374 1.00 85.88 86 HIS A O 1
ATOM 721 N N . PHE A 1 87 ? 15.552 2.697 -4.937 1.00 89.69 87 PHE A N 1
ATOM 722 C CA . PHE A 1 87 ? 15.183 2.434 -3.542 1.00 89.69 87 PHE A CA 1
ATOM 723 C C . PHE A 1 87 ? 14.909 3.694 -2.732 1.00 89.69 87 PHE A C 1
ATOM 725 O O . PHE A 1 87 ? 13.839 3.835 -2.138 1.00 89.69 87 PHE A O 1
ATOM 732 N N . PHE A 1 88 ? 15.830 4.652 -2.780 1.00 89.75 88 PHE A N 1
ATOM 733 C CA . PHE A 1 88 ? 15.704 5.896 -2.027 1.00 89.75 88 PHE A CA 1
ATOM 734 C C . PHE A 1 88 ? 14.525 6.760 -2.484 1.00 89.75 88 PHE A C 1
ATOM 736 O O . PHE A 1 88 ? 13.912 7.433 -1.660 1.00 89.75 88 PHE A O 1
ATOM 743 N N . ILE A 1 89 ? 14.159 6.696 -3.768 1.00 90.50 89 ILE A N 1
ATOM 744 C CA . ILE A 1 89 ? 13.028 7.454 -4.324 1.00 90.50 89 ILE A CA 1
ATOM 745 C C . ILE A 1 89 ? 11.702 6.907 -3.786 1.00 90.50 89 ILE A C 1
ATOM 747 O O . ILE A 1 89 ? 10.777 7.665 -3.501 1.00 90.50 89 ILE A O 1
ATOM 751 N N . VAL A 1 90 ? 11.609 5.586 -3.612 1.00 91.44 90 VAL A N 1
ATOM 752 C CA . VAL A 1 90 ? 10.381 4.923 -3.149 1.00 91.44 90 VAL A CA 1
ATOM 753 C C . VAL A 1 90 ? 10.314 4.821 -1.618 1.00 91.44 90 VAL A C 1
ATOM 755 O O . VAL A 1 90 ? 9.240 4.600 -1.055 1.00 91.44 90 VAL A O 1
ATOM 758 N N . LEU A 1 91 ? 11.423 5.068 -0.919 1.00 91.56 91 LEU A N 1
ATOM 759 C CA . LEU A 1 91 ? 11.525 5.011 0.541 1.00 91.56 91 LEU A CA 1
ATOM 760 C C . LEU A 1 91 ? 10.438 5.817 1.283 1.00 91.56 91 LEU A C 1
ATOM 762 O O . LEU A 1 91 ? 9.821 5.260 2.196 1.00 91.56 91 LEU A O 1
ATOM 766 N N . PRO A 1 92 ? 10.116 7.076 0.906 1.00 92.50 92 PRO A N 1
ATOM 767 C CA . PRO A 1 92 ? 9.067 7.835 1.585 1.00 92.50 92 PRO A CA 1
ATOM 768 C C . PRO A 1 92 ? 7.697 7.155 1.470 1.00 92.50 92 PRO A C 1
ATOM 770 O O . PRO A 1 92 ? 6.913 7.158 2.421 1.00 92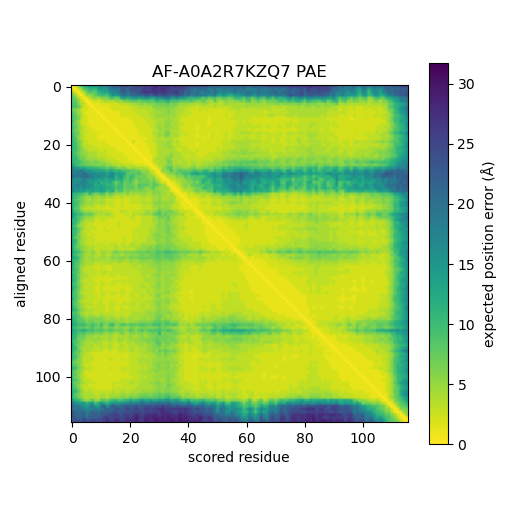.50 92 PRO A O 1
ATOM 773 N N . MET A 1 93 ? 7.414 6.519 0.329 1.00 93.06 93 MET A N 1
ATOM 774 C CA . MET A 1 93 ? 6.174 5.769 0.115 1.00 93.06 93 MET A CA 1
ATOM 775 C C . MET A 1 93 ? 6.138 4.479 0.939 1.00 93.06 93 MET A C 1
ATOM 777 O O . MET A 1 93 ? 5.101 4.165 1.520 1.00 93.06 93 MET A O 1
ATOM 781 N N . ILE A 1 94 ? 7.270 3.778 1.068 1.00 94.12 94 ILE A N 1
ATOM 782 C CA . ILE A 1 94 ? 7.388 2.588 1.925 1.00 94.12 94 ILE A CA 1
ATOM 783 C C . ILE A 1 94 ? 7.121 2.957 3.388 1.00 94.12 94 ILE A C 1
ATOM 785 O O . ILE A 1 94 ? 6.289 2.331 4.046 1.00 94.12 94 ILE A O 1
ATOM 789 N N . ILE A 1 95 ? 7.779 4.005 3.891 1.00 94.50 95 ILE A N 1
ATOM 790 C CA . ILE A 1 95 ? 7.645 4.445 5.286 1.00 94.50 95 ILE A CA 1
ATOM 791 C C . ILE A 1 95 ? 6.205 4.885 5.576 1.00 94.50 95 ILE A C 1
ATOM 793 O O . ILE A 1 95 ? 5.613 4.459 6.571 1.00 94.50 95 ILE A O 1
ATOM 797 N N . THR A 1 96 ? 5.615 5.704 4.701 1.00 93.69 96 THR A N 1
ATOM 798 C CA . THR A 1 96 ? 4.232 6.181 4.872 1.00 93.69 96 THR A CA 1
ATOM 799 C C . THR A 1 96 ? 3.219 5.039 4.812 1.00 93.69 96 THR A C 1
ATOM 801 O O . THR A 1 96 ? 2.349 4.961 5.681 1.00 93.69 96 THR A O 1
ATOM 804 N N . SER A 1 97 ? 3.375 4.099 3.875 1.00 94.06 97 SER A N 1
ATOM 805 C CA . SER A 1 97 ? 2.535 2.898 3.788 1.00 94.06 97 SER A CA 1
ATOM 806 C C . SER A 1 97 ? 2.636 2.041 5.043 1.00 94.06 97 SER A C 1
ATOM 808 O O . SER A 1 97 ? 1.612 1.653 5.608 1.00 94.06 97 SER A O 1
ATOM 810 N N . GLY A 1 98 ? 3.855 1.791 5.527 1.00 93.94 98 GLY A N 1
ATOM 811 C CA . GLY A 1 98 ? 4.088 1.020 6.746 1.00 93.94 98 GLY A CA 1
ATOM 812 C C . GLY A 1 98 ? 3.419 1.666 7.954 1.00 93.94 98 GLY A C 1
ATOM 813 O O . GLY A 1 98 ? 2.673 1.012 8.683 1.00 93.94 98 GLY A O 1
ATOM 814 N N . PHE A 1 99 ? 3.599 2.975 8.122 1.00 93.81 99 PHE A N 1
ATOM 815 C CA . PHE A 1 99 ? 2.995 3.728 9.215 1.00 93.81 99 PHE A CA 1
ATOM 816 C C . PHE A 1 99 ? 1.458 3.690 9.189 1.00 93.81 99 PHE A C 1
ATOM 818 O O . PHE A 1 99 ? 0.825 3.426 10.217 1.00 93.81 99 PHE A O 1
ATOM 825 N N . VAL A 1 100 ? 0.845 3.895 8.017 1.00 93.06 100 VAL A N 1
ATOM 826 C CA . VAL A 1 100 ? -0.615 3.836 7.849 1.00 93.06 100 VAL A CA 1
ATOM 827 C C . VAL A 1 100 ? -1.142 2.422 8.119 1.00 93.06 100 VAL A C 1
ATOM 829 O O . VAL A 1 100 ? -2.105 2.261 8.874 1.00 93.06 100 VAL A O 1
ATOM 832 N N . LEU A 1 101 ? -0.498 1.383 7.576 1.00 92.88 101 LEU A N 1
ATOM 833 C CA . LEU A 1 101 ? -0.910 -0.014 7.760 1.00 92.88 101 LEU A CA 1
ATOM 834 C C . LEU A 1 101 ? -0.794 -0.469 9.218 1.00 92.88 101 LEU A C 1
ATOM 836 O O . LEU A 1 101 ? -1.748 -1.046 9.748 1.00 92.88 101 LEU A O 1
ATOM 840 N N . VAL A 1 102 ? 0.316 -0.158 9.899 1.00 92.88 102 VAL A N 1
ATOM 841 C CA . VAL A 1 102 ? 0.500 -0.445 11.334 1.00 92.88 102 VAL A CA 1
ATOM 842 C C . VAL A 1 102 ? -0.615 0.201 12.142 1.00 92.88 102 VAL A C 1
ATOM 844 O O . VAL A 1 102 ? -1.243 -0.441 12.986 1.00 92.88 102 VAL A O 1
ATOM 847 N N . ARG A 1 103 ? -0.926 1.466 11.858 1.00 90.00 103 ARG A N 1
ATOM 848 C CA . ARG A 1 103 ? -1.995 2.172 12.556 1.00 90.00 103 ARG A CA 1
ATOM 849 C C . ARG A 1 103 ? -3.362 1.538 12.312 1.00 90.00 103 ARG A C 1
ATOM 851 O O . ARG A 1 103 ? -4.137 1.385 13.259 1.00 90.00 103 ARG A O 1
ATOM 858 N N . VAL A 1 104 ? -3.677 1.168 11.070 1.00 89.50 104 VAL A N 1
ATOM 859 C CA . VAL A 1 104 ? -4.920 0.455 10.741 1.00 89.50 104 VAL A CA 1
ATOM 860 C C . VAL A 1 104 ? -4.984 -0.877 11.491 1.00 89.50 104 VAL A C 1
ATOM 862 O O . VAL A 1 104 ? -6.034 -1.193 12.057 1.00 89.50 104 VAL A O 1
ATOM 865 N N . ALA A 1 105 ? -3.877 -1.617 11.573 1.00 89.94 105 ALA A N 1
ATOM 866 C CA . ALA A 1 105 ? -3.799 -2.873 12.308 1.00 89.94 105 ALA A CA 1
ATOM 867 C C . ALA A 1 105 ? -4.026 -2.665 13.815 1.00 89.94 105 ALA A C 1
ATOM 869 O O . ALA A 1 105 ? -4.909 -3.300 14.387 1.00 89.94 105 ALA A O 1
ATOM 870 N N . ILE A 1 106 ? -3.326 -1.723 14.458 1.00 88.94 106 ILE A N 1
ATOM 871 C CA . ILE A 1 106 ? -3.472 -1.435 15.897 1.00 88.94 106 ILE A CA 1
ATOM 872 C C . ILE A 1 106 ? -4.910 -1.020 16.235 1.00 88.94 106 ILE A C 1
ATOM 874 O O . ILE A 1 106 ? -5.489 -1.515 17.200 1.00 88.94 106 ILE A O 1
ATOM 878 N N . ARG A 1 107 ? -5.532 -0.168 15.411 1.00 86.56 107 ARG A N 1
ATOM 879 C CA . ARG A 1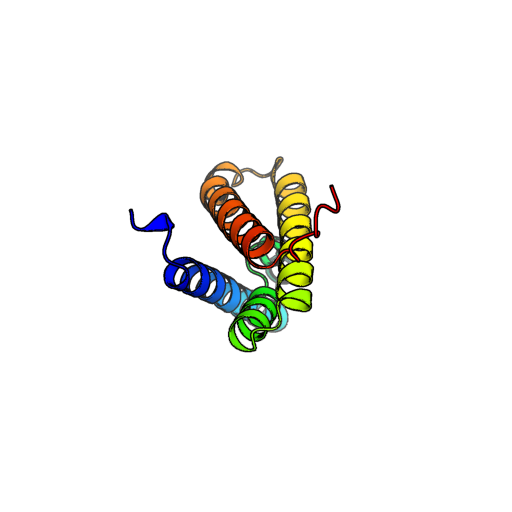 107 ? -6.911 0.307 15.625 1.00 86.56 107 ARG A CA 1
ATOM 880 C C . ARG A 1 107 ? -7.972 -0.787 15.484 1.00 86.56 107 ARG A C 1
ATOM 882 O O . ARG A 1 107 ? -9.066 -0.632 16.024 1.00 86.56 107 ARG A O 1
ATOM 889 N N . ASN A 1 108 ? -7.674 -1.854 14.743 1.00 85.44 108 ASN A N 1
ATOM 890 C CA . ASN A 1 108 ? -8.592 -2.968 14.491 1.00 85.44 108 ASN A CA 1
ATOM 891 C C . ASN A 1 108 ? -8.193 -4.263 15.215 1.00 85.44 108 ASN A C 1
ATOM 893 O O . ASN A 1 108 ? -8.931 -5.249 15.140 1.00 85.44 108 ASN A O 1
ATOM 897 N N . LYS A 1 109 ? -7.070 -4.266 15.946 1.00 81.38 109 LYS A N 1
ATOM 898 C CA . LYS A 1 109 ? -6.664 -5.373 16.811 1.00 81.38 109 LYS A CA 1
ATOM 899 C C . LYS A 1 109 ? -7.766 -5.596 17.850 1.00 81.38 109 LYS A C 1
ATOM 901 O O . LYS A 1 109 ? -8.239 -4.648 18.481 1.00 81.38 109 LYS A O 1
ATOM 906 N N . LYS A 1 110 ? -8.207 -6.848 18.022 1.00 70.88 110 LYS A N 1
ATOM 907 C CA . LYS A 1 110 ? -9.093 -7.203 19.143 1.00 70.88 110 LYS A CA 1
ATOM 908 C C . LYS A 1 110 ? -8.406 -6.748 20.433 1.00 70.88 110 LYS A C 1
ATOM 910 O O . LYS A 1 110 ? -7.228 -7.052 20.619 1.00 70.88 110 LYS A O 1
ATOM 915 N N . ARG A 1 111 ? -9.127 -6.039 21.314 1.00 60.94 111 ARG A N 1
ATOM 916 C CA . ARG A 1 111 ? -8.654 -5.862 22.691 1.00 60.94 111 ARG A CA 1
ATOM 917 C C . ARG A 1 111 ? -8.495 -7.267 23.257 1.00 60.94 111 ARG A C 1
ATOM 919 O O . ARG A 1 111 ? -9.472 -8.009 23.302 1.00 60.94 111 ARG A O 1
ATOM 926 N N . ILE A 1 112 ? -7.265 -7.647 23.569 1.00 58.16 112 ILE A N 1
ATOM 927 C CA . ILE A 1 112 ? -7.012 -8.838 24.366 1.00 58.16 112 ILE A CA 1
ATOM 928 C C . ILE A 1 112 ? -7.512 -8.433 25.755 1.00 58.16 112 ILE A C 1
ATOM 930 O O . ILE A 1 112 ? -6.986 -7.449 26.282 1.00 58.16 112 ILE A O 1
ATOM 934 N N . PRO A 1 113 ? -8.577 -9.045 26.302 1.00 50.50 113 PRO A N 1
ATOM 935 C CA . PRO A 1 113 ? -8.911 -8.809 27.694 1.00 50.50 113 PRO A CA 1
ATOM 936 C C . PRO A 1 113 ? -7.710 -9.307 28.496 1.00 50.50 113 PRO A C 1
ATOM 938 O O . PRO A 1 113 ? -7.383 -10.490 28.455 1.00 50.50 113 PRO A O 1
ATOM 941 N N . ILE A 1 114 ? -6.992 -8.384 29.129 1.00 57.78 114 ILE A N 1
ATOM 942 C CA . ILE A 1 114 ? -6.007 -8.752 30.136 1.00 57.78 114 ILE A CA 1
ATOM 943 C C . ILE A 1 114 ? -6.864 -9.182 31.324 1.00 57.78 114 ILE A C 1
ATOM 945 O O . ILE A 1 114 ? -7.485 -8.339 31.966 1.00 57.78 114 ILE A O 1
ATOM 949 N N . ILE A 1 115 ? -7.016 -10.490 31.506 1.00 57.41 115 ILE A N 1
ATOM 950 C CA . ILE A 1 115 ? -7.569 -11.049 32.736 1.00 57.41 115 ILE A CA 1
ATOM 951 C C . ILE A 1 115 ? -6.419 -10.919 33.741 1.00 57.41 115 ILE A C 1
ATOM 953 O O . ILE A 1 115 ? -5.439 -11.655 33.627 1.00 57.41 115 ILE A O 1
ATOM 957 N N . ILE A 1 116 ? -6.481 -9.888 34.587 1.00 59.19 116 ILE A N 1
ATOM 958 C CA . ILE A 1 116 ? -5.636 -9.723 35.781 1.00 59.19 116 ILE A CA 1
ATOM 959 C C . ILE A 1 116 ? -6.448 -10.237 36.959 1.00 59.19 116 ILE A C 1
ATOM 961 O O . ILE A 1 116 ? -7.644 -9.863 37.018 1.00 59.19 116 ILE A O 1
#

Radius of gyration: 15.58 Å; Cα contacts (8 Å, |Δi|>4): 102; chains: 1; bounding box: 38×29×60 Å

Mean predicted aligned error: 6.14 Å